Protein AF-C5K5I4-F1 (afdb_monomer)

Foldseek 3Di:
DDPALQVLLVVVLVVCVVVVCLVVLLDAAEDEAEAVVPDDPSNLSSQQVNQCVSNVLVSDDGSSPHHYHYYHDPPDD

Radius of gyration: 12.79 Å; Cα contacts (8 Å, |Δi|>4): 95; chains: 1; bounding box: 36×26×30 Å

Sequence (77 aa):
YFRCPTTLSQRMVEGLRRTARASSLRDKCVVVFDELTTVLDTVFHATDMAMRELRDDGGGRPFGGAGILIVGDGLQL

Organism: Perkinsus marinus (strain ATCC 50983 / TXsc) (NCBI:txid423536)

Mean predicted aligned error: 6.49 Å

InterPro domains:
  IPR01028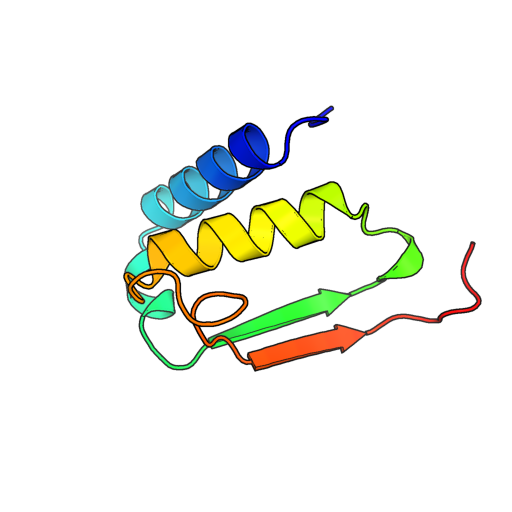5 DNA helicase Pif1-like, DEAD-box helicase domain [PF05970] (17-77)

Structure (mmCIF, N/CA/C/O backbone):
data_AF-C5K5I4-F1
#
_entry.id   AF-C5K5I4-F1
#
loop_
_atom_site.group_PDB
_atom_site.id
_atom_site.type_symbol
_atom_site.label_atom_id
_atom_site.label_alt_id
_atom_site.label_comp_id
_atom_site.label_asym_id
_atom_site.label_entity_id
_atom_site.label_seq_id
_atom_site.pdbx_PDB_ins_code
_atom_site.Cartn_x
_atom_site.Cartn_y
_atom_site.Cartn_z
_atom_site.occupancy
_atom_site.B_iso_or_equiv
_atom_site.auth_seq_id
_atom_site.auth_comp_id
_atom_site.auth_asym_id
_atom_site.auth_atom_id
_atom_site.pdbx_PDB_model_num
ATOM 1 N N . TYR A 1 1 ? 1.495 11.218 14.178 1.00 48.81 1 TYR A N 1
ATOM 2 C CA . TYR A 1 1 ? 0.941 12.342 13.397 1.00 48.81 1 TYR A CA 1
ATOM 3 C C . TYR A 1 1 ? 1.470 12.309 11.968 1.00 48.81 1 TYR A C 1
ATOM 5 O O . TYR A 1 1 ? 2.423 13.011 11.662 1.00 48.81 1 TYR A O 1
ATOM 13 N N . PHE A 1 2 ? 0.879 11.506 11.082 1.00 54.62 2 PHE A N 1
ATOM 14 C CA . PHE A 1 2 ? 1.073 11.696 9.641 1.00 54.62 2 PHE A CA 1
ATOM 15 C C . PHE A 1 2 ? -0.260 12.138 9.059 1.00 54.62 2 PHE A C 1
ATOM 17 O O . PHE A 1 2 ? -1.222 11.385 9.098 1.00 54.62 2 PHE A O 1
ATOM 24 N N . ARG A 1 3 ? -0.321 13.393 8.601 1.00 64.94 3 ARG A N 1
ATOM 25 C CA . ARG A 1 3 ? -1.491 13.961 7.909 1.00 64.94 3 ARG A CA 1
ATOM 26 C C . ARG A 1 3 ? -1.312 14.006 6.386 1.00 64.94 3 ARG A C 1
ATOM 28 O O . ARG A 1 3 ? -2.223 14.416 5.687 1.00 64.94 3 ARG A O 1
ATOM 35 N N . CYS A 1 4 ? -0.138 13.619 5.878 1.00 80.81 4 CYS A N 1
ATOM 36 C CA . CYS A 1 4 ? 0.203 13.663 4.458 1.00 80.81 4 CYS A CA 1
ATOM 37 C C . CYS A 1 4 ? 0.485 12.239 3.945 1.00 80.81 4 CYS A C 1
ATOM 39 O O . CYS A 1 4 ? 1.478 11.642 4.382 1.00 80.81 4 CYS A O 1
ATOM 41 N N . PRO A 1 5 ? -0.343 11.698 3.030 1.00 81.38 5 PRO A N 1
ATOM 42 C CA . PRO A 1 5 ? -0.155 10.363 2.464 1.00 81.38 5 PRO A CA 1
ATOM 43 C C . PRO A 1 5 ? 1.212 10.174 1.804 1.00 81.38 5 PRO A C 1
ATOM 45 O O . PRO A 1 5 ? 1.839 9.141 2.001 1.00 81.38 5 PRO A O 1
ATOM 48 N N . THR A 1 6 ? 1.722 11.193 1.108 1.00 86.38 6 THR A N 1
ATOM 49 C CA . THR A 1 6 ? 3.031 11.149 0.438 1.00 86.38 6 THR A CA 1
ATOM 50 C C . THR A 1 6 ? 4.187 10.980 1.422 1.00 86.38 6 THR A C 1
ATOM 52 O O . THR A 1 6 ? 5.113 10.212 1.187 1.00 86.38 6 THR A O 1
ATOM 55 N N . THR A 1 7 ? 4.153 11.681 2.557 1.00 88.62 7 THR A N 1
ATOM 56 C CA . THR A 1 7 ? 5.207 11.542 3.574 1.00 88.62 7 THR A CA 1
ATOM 57 C C . THR A 1 7 ? 5.139 10.176 4.255 1.00 88.62 7 THR A C 1
ATOM 59 O O . THR A 1 7 ? 6.172 9.591 4.580 1.00 88.62 7 THR A O 1
ATOM 62 N N . LEU A 1 8 ? 3.925 9.663 4.479 1.00 87.44 8 LEU A N 1
ATOM 63 C CA . LEU A 1 8 ? 3.726 8.332 5.042 1.00 87.44 8 LEU A CA 1
ATOM 64 C C . LEU A 1 8 ? 4.203 7.245 4.068 1.00 87.44 8 LEU A C 1
ATOM 66 O O . LEU A 1 8 ? 4.952 6.364 4.483 1.00 87.44 8 LEU A O 1
ATOM 70 N N . SER A 1 9 ? 3.853 7.343 2.783 1.00 87.94 9 SER A N 1
ATOM 71 C CA . SER A 1 9 ? 4.248 6.371 1.760 1.00 87.94 9 SER A CA 1
ATOM 72 C C . SER A 1 9 ? 5.766 6.292 1.618 1.00 87.94 9 SER A C 1
ATOM 74 O O . SER A 1 9 ? 6.325 5.201 1.686 1.00 87.94 9 SER A O 1
ATOM 76 N N . GLN A 1 10 ? 6.456 7.434 1.552 1.00 90.38 10 GLN A N 1
ATOM 77 C CA . GLN A 1 10 ? 7.921 7.490 1.502 1.00 90.38 10 GLN A CA 1
ATOM 78 C C . GLN A 1 10 ? 8.569 6.776 2.693 1.00 90.38 10 GLN A C 1
ATOM 80 O O . GLN A 1 10 ? 9.506 5.997 2.520 1.00 90.38 10 GLN A O 1
ATOM 85 N N . ARG A 1 11 ? 8.044 6.984 3.908 1.00 88.50 11 ARG A N 1
ATOM 86 C CA . ARG A 1 11 ? 8.541 6.298 5.111 1.00 88.50 11 ARG A CA 1
ATOM 87 C C . ARG A 1 11 ? 8.283 4.794 5.081 1.00 88.50 11 ARG A C 1
ATOM 89 O O . ARG A 1 11 ? 9.143 4.032 5.518 1.00 88.50 11 ARG A O 1
ATOM 96 N N . MET A 1 12 ? 7.130 4.359 4.569 1.00 87.69 12 MET A N 1
ATOM 97 C CA . MET A 1 12 ? 6.823 2.935 4.391 1.00 87.69 12 MET A CA 1
ATOM 98 C C . MET A 1 12 ? 7.800 2.284 3.408 1.00 87.69 12 MET A C 1
ATOM 100 O O . MET A 1 12 ? 8.390 1.250 3.723 1.00 87.69 12 MET A O 1
ATOM 104 N N . VAL A 1 13 ? 8.028 2.920 2.255 1.00 88.69 13 VAL A N 1
ATOM 105 C CA . VAL A 1 13 ? 8.997 2.472 1.245 1.00 88.69 13 VAL A CA 1
ATOM 106 C C . VAL A 1 13 ? 10.396 2.367 1.845 1.00 88.69 13 VAL A C 1
ATOM 108 O O . VAL A 1 13 ? 11.063 1.343 1.693 1.00 88.69 13 VAL A O 1
ATOM 111 N N . GLU A 1 14 ? 10.843 3.401 2.556 1.00 89.38 14 GLU A N 1
ATOM 112 C CA . GLU A 1 14 ? 12.164 3.421 3.177 1.00 89.38 14 GLU A CA 1
ATOM 113 C C . GLU A 1 14 ? 12.324 2.305 4.220 1.00 89.38 14 GLU A C 1
ATOM 115 O O . GLU A 1 14 ? 13.320 1.578 4.198 1.00 89.38 14 GLU A O 1
ATOM 120 N N . GLY A 1 15 ? 11.332 2.112 5.095 1.00 86.25 15 GLY A N 1
ATOM 121 C CA . GLY A 1 15 ? 11.337 1.030 6.082 1.00 86.25 15 GLY A CA 1
ATOM 122 C C . GLY A 1 15 ? 11.403 -0.361 5.439 1.00 86.25 15 GLY A C 1
ATOM 123 O O . GLY A 1 15 ? 12.171 -1.223 5.878 1.00 86.25 15 GLY A O 1
ATOM 124 N N . LEU A 1 16 ? 10.660 -0.576 4.353 1.00 84.00 16 LEU A N 1
ATOM 125 C CA . LEU A 1 16 ? 10.647 -1.846 3.618 1.00 84.00 16 LEU A CA 1
ATOM 126 C C . LEU A 1 16 ? 11.952 -2.106 2.850 1.00 84.00 16 LEU A C 1
ATOM 128 O O . LEU A 1 16 ? 12.419 -3.246 2.785 1.00 84.00 16 LEU A O 1
ATOM 132 N N . ARG A 1 17 ? 12.594 -1.062 2.312 1.00 84.69 17 ARG A N 1
ATOM 133 C CA . ARG A 1 17 ? 13.928 -1.175 1.699 1.00 84.69 17 ARG A CA 1
ATOM 134 C C . ARG A 1 17 ? 14.997 -1.509 2.742 1.00 84.69 17 ARG A C 1
ATOM 136 O O . ARG A 1 17 ? 15.800 -2.411 2.515 1.00 84.69 17 ARG A O 1
ATOM 143 N N . ARG A 1 18 ? 14.975 -0.846 3.906 1.00 84.56 18 ARG A N 1
ATOM 144 C CA . ARG A 1 18 ? 15.93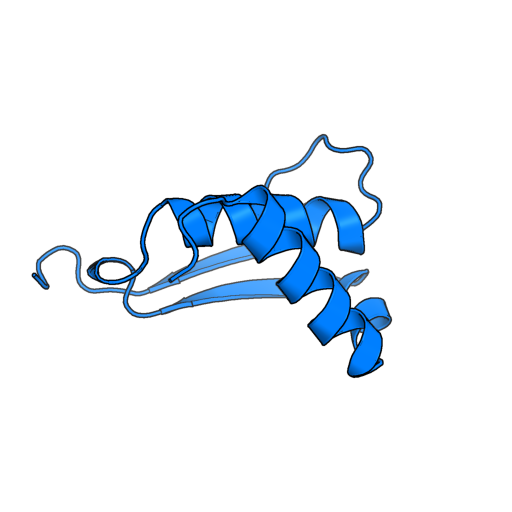2 -1.082 5.007 1.00 84.56 18 ARG A CA 1
ATOM 145 C C . ARG A 1 18 ? 15.846 -2.492 5.593 1.00 84.56 18 ARG A C 1
ATOM 147 O O . ARG A 1 18 ? 16.851 -3.020 6.050 1.00 84.56 18 ARG A O 1
ATOM 154 N N . THR A 1 19 ? 14.672 -3.117 5.557 1.00 78.81 19 THR A N 1
ATOM 155 C CA . THR A 1 19 ? 14.474 -4.494 6.041 1.00 78.81 19 THR A CA 1
ATOM 156 C C . THR A 1 19 ? 14.889 -5.571 5.028 1.00 78.81 19 THR A C 1
ATOM 158 O O . THR A 1 19 ? 14.683 -6.752 5.294 1.00 78.81 19 THR A O 1
ATOM 161 N N . ALA A 1 20 ? 15.468 -5.197 3.875 1.00 61.62 20 ALA A N 1
ATOM 162 C CA . ALA A 1 20 ? 15.896 -6.093 2.788 1.00 61.62 20 ALA A CA 1
ATOM 163 C C . ALA A 1 20 ? 14.789 -7.007 2.211 1.00 61.62 20 ALA A C 1
ATOM 165 O O . ALA A 1 20 ? 15.071 -7.903 1.419 1.00 61.62 20 ALA A O 1
ATOM 166 N N . ARG A 1 21 ? 13.515 -6.761 2.555 1.00 66.62 21 ARG A N 1
ATOM 167 C CA . ARG A 1 21 ? 12.346 -7.514 2.065 1.00 66.62 21 ARG A CA 1
ATOM 168 C C . ARG A 1 21 ? 11.673 -6.876 0.853 1.00 66.62 21 ARG A C 1
ATOM 170 O O . ARG A 1 21 ? 10.734 -7.451 0.314 1.00 66.62 21 ARG A O 1
ATOM 177 N N . ALA A 1 22 ? 12.150 -5.727 0.380 1.00 65.94 22 ALA A N 1
ATOM 178 C CA . ALA A 1 22 ? 11.575 -5.058 -0.787 1.00 65.94 22 ALA A CA 1
ATOM 179 C C . ALA A 1 22 ? 11.549 -5.946 -2.048 1.00 65.94 22 ALA A C 1
ATOM 181 O O . ALA A 1 22 ? 10.603 -5.870 -2.825 1.00 65.94 22 ALA A O 1
ATOM 182 N N . SER A 1 23 ? 12.532 -6.835 -2.228 1.00 66.62 23 SER A N 1
ATOM 183 C CA . SER A 1 23 ? 12.548 -7.798 -3.339 1.00 66.62 23 SER A CA 1
ATOM 184 C C . SER A 1 23 ? 11.386 -8.796 -3.280 1.00 66.62 23 SER A C 1
ATOM 186 O O . SER A 1 23 ? 10.817 -9.105 -4.320 1.00 66.62 23 SER A O 1
ATOM 188 N N . SER A 1 24 ? 10.965 -9.221 -2.082 1.00 70.44 24 SER A N 1
ATOM 189 C CA . SER A 1 24 ? 9.827 -10.142 -1.897 1.00 70.44 24 SER A CA 1
ATOM 190 C C . SER A 1 24 ? 8.472 -9.537 -2.277 1.00 70.44 24 SER A C 1
ATOM 192 O O . SER A 1 24 ? 7.506 -10.261 -2.494 1.00 70.44 24 SER A O 1
ATOM 194 N N . LEU A 1 25 ? 8.392 -8.208 -2.396 1.00 72.0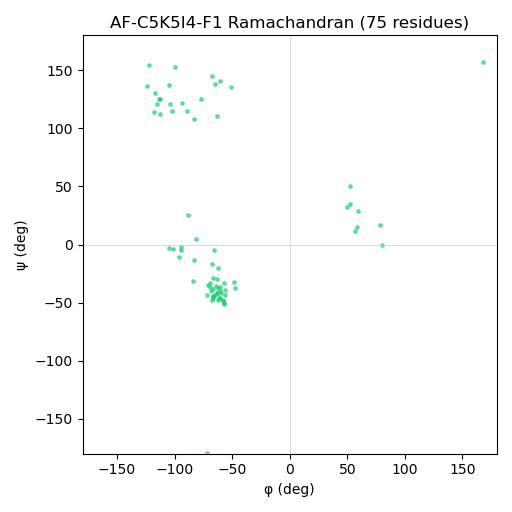6 25 LEU A N 1
ATOM 195 C CA . LEU A 1 25 ? 7.171 -7.515 -2.807 1.00 72.06 25 LEU A CA 1
ATOM 196 C C . LEU A 1 25 ? 6.989 -7.473 -4.329 1.00 72.06 25 LEU A C 1
ATOM 198 O O . LEU A 1 25 ? 5.895 -7.147 -4.785 1.00 72.06 25 LEU A O 1
ATOM 202 N N . ARG A 1 26 ? 8.029 -7.804 -5.111 1.00 71.69 26 ARG A N 1
ATOM 203 C CA . ARG A 1 26 ? 7.923 -7.927 -6.575 1.00 71.69 26 ARG A CA 1
ATOM 204 C C . ARG A 1 26 ? 7.089 -9.142 -6.981 1.00 71.69 26 ARG A C 1
ATOM 206 O O . ARG A 1 26 ? 6.354 -9.073 -7.965 1.00 71.69 26 ARG A O 1
ATOM 213 N N . ASP A 1 27 ? 7.156 -10.209 -6.190 1.00 75.94 27 ASP A N 1
ATOM 214 C CA . ASP A 1 27 ? 6.366 -11.421 -6.384 1.00 75.94 27 ASP A CA 1
ATOM 215 C C . ASP A 1 27 ? 4.879 -11.206 -6.041 1.00 75.94 27 ASP A C 1
ATOM 217 O O . ASP A 1 27 ? 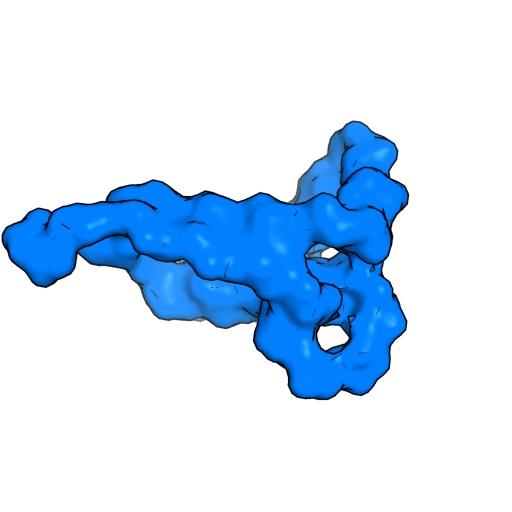4.418 -10.113 -5.691 1.00 75.94 27 ASP A O 1
ATOM 221 N N . LYS A 1 28 ? 4.069 -12.259 -6.176 1.00 78.88 28 LYS A N 1
ATOM 222 C CA . LYS A 1 28 ? 2.659 -12.214 -5.770 1.00 78.88 28 LYS A CA 1
ATOM 223 C C . LYS A 1 28 ? 2.570 -11.986 -4.260 1.00 78.88 28 LYS A C 1
ATOM 225 O O . LYS A 1 28 ? 2.881 -12.879 -3.480 1.00 78.88 28 LYS A O 1
ATOM 230 N N . CYS A 1 29 ? 2.102 -10.807 -3.865 1.00 83.62 29 CYS A N 1
ATOM 231 C CA . CYS A 1 29 ? 1.880 -10.442 -2.474 1.00 83.62 29 CYS A CA 1
ATOM 232 C C . CYS A 1 29 ? 0.419 -10.045 -2.238 1.00 83.62 29 CYS A C 1
ATOM 234 O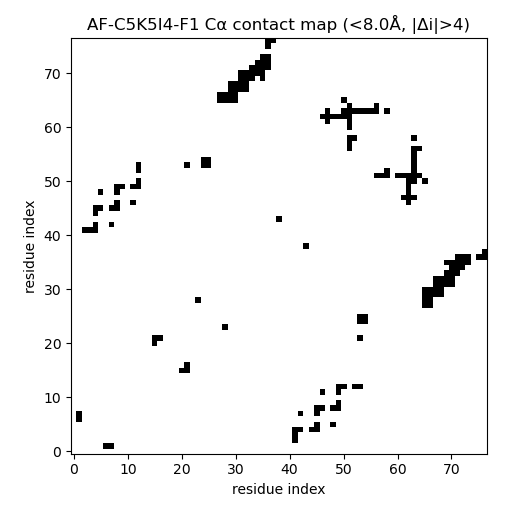 O . CYS A 1 29 ? -0.292 -9.616 -3.156 1.00 83.62 29 CYS A O 1
ATOM 236 N N . VAL A 1 30 ? -0.009 -10.217 -0.990 1.00 86.62 30 VAL A N 1
ATOM 237 C CA . VAL A 1 30 ? -1.317 -9.792 -0.499 1.00 86.62 30 VAL A CA 1
ATOM 238 C C . VAL A 1 30 ? -1.090 -8.752 0.590 1.00 86.62 30 VAL A C 1
ATOM 240 O O . VAL A 1 30 ? -0.290 -8.981 1.497 1.00 86.62 30 VAL A O 1
ATOM 243 N N . VAL A 1 31 ? -1.775 -7.616 0.495 1.00 87.94 31 VAL A N 1
ATOM 244 C CA . VAL A 1 31 ? -1.841 -6.619 1.565 1.00 87.94 31 VAL A CA 1
ATOM 245 C C . VAL A 1 31 ? -3.089 -6.913 2.382 1.00 87.94 31 VAL A C 1
ATOM 247 O O . VAL A 1 31 ? -4.193 -6.948 1.838 1.00 87.94 31 VAL A O 1
ATOM 250 N N . VAL A 1 32 ? -2.897 -7.145 3.678 1.00 88.25 32 VAL A N 1
ATOM 251 C CA . VAL A 1 32 ? -3.989 -7.380 4.622 1.00 88.25 32 VAL A CA 1
ATOM 252 C C . VAL A 1 32 ? -4.188 -6.117 5.450 1.00 88.25 32 VAL A C 1
ATOM 254 O O . VAL A 1 32 ? -3.257 -5.671 6.119 1.00 88.25 32 VAL A O 1
ATOM 257 N N . PHE A 1 33 ? -5.387 -5.551 5.387 1.00 87.75 33 PHE A N 1
ATOM 258 C CA . PHE A 1 33 ? -5.840 -4.499 6.289 1.00 87.75 33 PHE A CA 1
ATOM 259 C C . PHE A 1 33 ? -6.757 -5.140 7.320 1.00 87.75 33 PHE A C 1
ATOM 261 O O . PHE A 1 33 ? -7.809 -5.653 6.952 1.00 87.75 33 PHE A O 1
ATOM 268 N N . ASP A 1 34 ? -6.336 -5.134 8.576 1.00 84.38 34 ASP A N 1
ATOM 269 C CA . ASP A 1 34 ? -7.147 -5.570 9.709 1.00 84.38 34 ASP A CA 1
ATOM 270 C C . ASP A 1 34 ? -7.733 -4.342 10.417 1.00 84.38 34 ASP A C 1
ATOM 272 O O . ASP A 1 34 ? -7.136 -3.263 10.354 1.00 84.38 34 ASP A O 1
ATOM 276 N N . GLU A 1 35 ? -8.884 -4.500 11.068 1.00 79.38 35 GLU A N 1
ATOM 277 C CA . GLU A 1 35 ? -9.587 -3.431 11.796 1.00 79.38 35 GLU A CA 1
ATOM 278 C C . GLU A 1 35 ? -9.830 -2.163 10.950 1.00 79.38 35 GLU A C 1
ATOM 280 O O . GLU A 1 35 ? -9.508 -1.041 11.360 1.00 79.38 35 GLU A O 1
ATOM 285 N N . LEU A 1 36 ? -10.396 -2.337 9.743 1.00 72.12 36 LEU A N 1
ATOM 286 C CA . LEU A 1 36 ? -10.586 -1.264 8.749 1.00 72.12 36 LEU A CA 1
ATOM 287 C C . LEU A 1 36 ? -11.192 0.025 9.324 1.00 72.12 36 LEU A C 1
ATOM 289 O O . LEU A 1 36 ? -10.801 1.113 8.910 1.00 72.12 36 LEU A O 1
ATOM 293 N N . THR A 1 37 ? -12.123 -0.079 10.271 1.00 67.00 37 THR A N 1
ATOM 294 C CA . THR A 1 37 ? -12.826 1.071 10.865 1.00 67.00 37 THR A CA 1
ATOM 295 C C . THR A 1 37 ? -11.901 2.031 11.608 1.00 67.00 37 THR A C 1
ATOM 297 O O . THR A 1 37 ? -12.209 3.211 11.763 1.00 67.00 37 THR A O 1
ATOM 300 N N . THR A 1 38 ? -10.717 1.564 12.001 1.00 63.78 38 THR A N 1
ATOM 301 C CA . THR A 1 38 ? -9.676 2.383 12.633 1.00 63.78 38 THR A CA 1
ATOM 302 C C . THR A 1 38 ? -8.628 2.894 11.642 1.00 63.78 38 THR A C 1
ATOM 304 O O . THR A 1 38 ? -7.817 3.769 11.971 1.00 63.78 38 THR A O 1
ATOM 307 N N . VAL A 1 39 ? -8.633 2.377 10.410 1.00 67.25 39 VAL A N 1
ATOM 308 C CA . VAL A 1 39 ? -7.667 2.734 9.374 1.00 67.25 39 VAL A CA 1
ATOM 309 C C . VAL A 1 39 ? -8.114 4.017 8.683 1.00 67.25 39 VAL A C 1
ATOM 311 O O . VAL A 1 39 ? -9.037 4.038 7.878 1.00 67.25 39 VAL A O 1
ATOM 314 N N . LEU A 1 40 ? -7.403 5.109 8.962 1.00 75.69 40 LEU A N 1
ATOM 315 C CA . LEU A 1 40 ? -7.616 6.390 8.285 1.00 75.69 40 LEU A CA 1
ATOM 316 C C . LEU A 1 40 ? -7.368 6.262 6.771 1.00 75.69 40 LEU A C 1
ATOM 318 O O . LEU A 1 40 ? -6.352 5.693 6.366 1.00 75.69 40 LEU A O 1
ATOM 322 N N . ASP A 1 41 ? -8.186 6.922 5.944 1.00 80.81 41 ASP A N 1
ATOM 323 C CA . ASP A 1 41 ? -8.036 6.989 4.473 1.00 80.81 41 ASP A CA 1
ATOM 324 C C . ASP A 1 41 ? -6.609 7.338 4.016 1.00 80.81 41 ASP A C 1
ATOM 326 O O . ASP A 1 41 ? -6.112 6.871 2.990 1.00 80.81 41 ASP A O 1
ATOM 330 N N . THR A 1 42 ? -5.908 8.144 4.819 1.00 83.25 42 THR A N 1
ATOM 331 C CA . THR A 1 42 ? -4.511 8.537 4.585 1.00 83.25 42 THR A CA 1
ATOM 332 C C . THR A 1 42 ? -3.568 7.329 4.560 1.00 83.25 42 THR A C 1
ATOM 334 O O . THR A 1 42 ? -2.629 7.308 3.767 1.00 83.25 42 THR A O 1
ATOM 337 N N . VAL A 1 43 ? -3.809 6.321 5.402 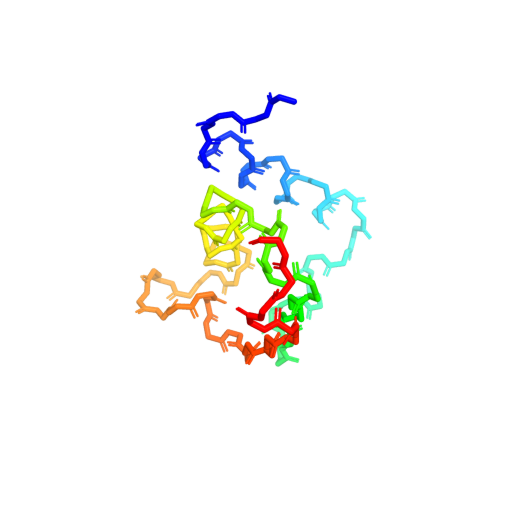1.00 85.81 43 VAL A N 1
ATOM 338 C CA . VAL A 1 43 ? -3.019 5.082 5.464 1.00 85.81 43 VAL A CA 1
ATOM 339 C C . VAL A 1 43 ? -3.301 4.219 4.241 1.00 85.81 43 VAL A C 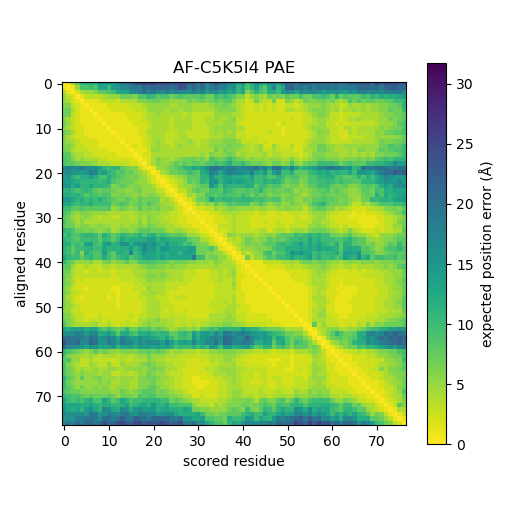1
ATOM 341 O O . VAL A 1 43 ? -2.358 3.730 3.620 1.00 85.81 43 VAL A O 1
ATOM 344 N N . PHE A 1 44 ? -4.569 4.096 3.845 1.00 87.94 44 PHE A N 1
ATOM 345 C CA . PHE A 1 44 ? -4.959 3.388 2.625 1.00 87.94 44 PHE A CA 1
ATOM 346 C C . PHE A 1 44 ? -4.265 3.980 1.394 1.00 87.94 44 PHE A C 1
ATOM 348 O O . PHE A 1 44 ? -3.582 3.271 0.651 1.00 87.94 44 PHE A O 1
ATOM 355 N N . HIS A 1 45 ? -4.357 5.301 1.237 1.00 88.94 45 HIS A N 1
ATOM 356 C CA . HIS A 1 45 ? -3.753 6.018 0.119 1.00 88.94 45 HIS A CA 1
ATOM 357 C C . HIS A 1 45 ? -2.220 5.934 0.131 1.00 88.94 45 HIS A C 1
ATOM 359 O O . HIS A 1 45 ? -1.596 5.666 -0.894 1.00 88.94 45 HIS A O 1
ATOM 365 N N . ALA A 1 46 ? -1.593 6.106 1.299 1.00 90.06 46 ALA A N 1
ATOM 366 C CA . ALA A 1 46 ? -0.145 5.978 1.432 1.00 90.06 46 ALA A CA 1
ATOM 367 C C . ALA A 1 46 ? 0.351 4.563 1.095 1.00 90.06 46 ALA A C 1
ATOM 369 O O . ALA A 1 46 ? 1.406 4.412 0.477 1.00 90.06 46 ALA A O 1
ATOM 370 N N . THR A 1 47 ? -0.416 3.535 1.469 1.00 89.94 47 THR A N 1
ATOM 371 C CA . THR A 1 47 ? -0.088 2.134 1.178 1.00 89.94 47 THR A CA 1
ATOM 372 C C . THR A 1 47 ? -0.157 1.856 -0.321 1.00 89.94 47 THR A C 1
ATOM 374 O O . THR A 1 47 ? 0.763 1.252 -0.866 1.00 89.94 47 THR A O 1
ATOM 377 N N . ASP A 1 48 ? -1.195 2.344 -1.006 1.00 90.88 48 ASP A N 1
ATOM 378 C CA . ASP A 1 48 ? -1.316 2.244 -2.466 1.00 90.88 48 ASP A CA 1
ATOM 379 C C . ASP A 1 48 ? -0.111 2.884 -3.173 1.00 90.88 48 ASP A C 1
ATOM 381 O O . ASP A 1 48 ? 0.563 2.230 -3.974 1.00 90.88 48 ASP A O 1
ATOM 385 N N . MET A 1 49 ? 0.227 4.125 -2.805 1.00 90.94 49 MET A N 1
ATOM 386 C CA . MET A 1 49 ? 1.390 4.832 -3.352 1.00 90.94 49 MET A CA 1
ATOM 387 C C . MET A 1 49 ? 2.698 4.061 -3.123 1.00 90.94 49 MET A C 1
ATOM 389 O O . MET A 1 49 ? 3.477 3.880 -4.059 1.00 90.94 49 MET A O 1
ATOM 393 N N . ALA A 1 50 ? 2.931 3.580 -1.898 1.00 89.8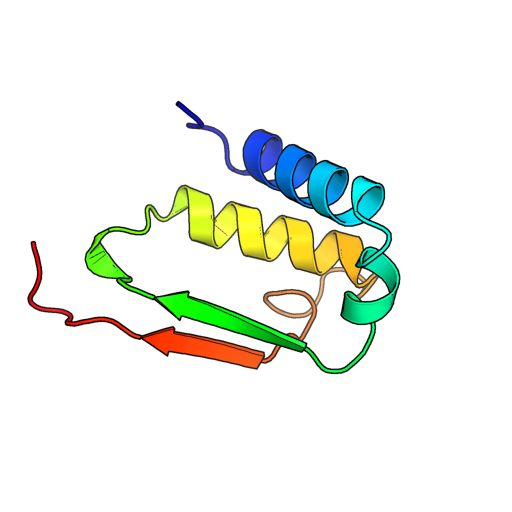8 50 ALA A N 1
ATOM 394 C CA . ALA A 1 50 ? 4.143 2.840 -1.551 1.00 89.88 50 ALA A CA 1
ATOM 395 C C . ALA A 1 50 ? 4.264 1.529 -2.341 1.00 89.88 50 ALA A C 1
ATOM 397 O O . ALA A 1 50 ? 5.341 1.193 -2.834 1.00 89.88 50 ALA A O 1
ATOM 398 N N . MET A 1 51 ? 3.160 0.795 -2.498 1.00 89.25 51 MET A N 1
ATOM 399 C CA . MET A 1 51 ? 3.144 -0.470 -3.230 1.00 89.25 51 MET A CA 1
ATOM 400 C C . MET A 1 51 ? 3.380 -0.277 -4.728 1.00 89.25 51 MET A C 1
ATOM 402 O O . MET A 1 51 ? 4.136 -1.044 -5.323 1.00 89.25 51 MET A O 1
ATOM 406 N N . ARG A 1 52 ? 2.795 0.761 -5.340 1.00 89.12 52 ARG A N 1
ATOM 407 C CA . ARG A 1 52 ? 3.062 1.097 -6.748 1.00 89.12 52 ARG A CA 1
ATOM 408 C C . ARG A 1 52 ? 4.536 1.425 -6.982 1.00 89.12 52 ARG A C 1
ATOM 410 O O . ARG A 1 52 ? 5.093 0.976 -7.979 1.00 89.12 52 ARG A O 1
ATOM 417 N N . GLU A 1 53 ? 5.168 2.151 -6.058 1.00 88.12 53 GLU A N 1
ATOM 418 C CA . GLU A 1 53 ? 6.600 2.466 -6.141 1.00 88.12 53 GLU A CA 1
ATOM 419 C C . GLU A 1 53 ? 7.473 1.213 -5.980 1.00 88.12 53 GLU A C 1
ATOM 421 O O . GLU A 1 53 ? 8.387 0.979 -6.767 1.00 88.12 53 GLU A O 1
ATOM 426 N N . LEU A 1 54 ? 7.204 0.382 -4.970 1.00 86.44 54 LEU A N 1
ATOM 427 C CA . LEU A 1 54 ? 8.029 -0.794 -4.670 1.00 86.44 54 LEU A CA 1
ATOM 428 C C . LEU A 1 54 ? 7.969 -1.868 -5.761 1.00 86.44 54 LEU A C 1
ATOM 430 O O . LEU A 1 54 ? 8.930 -2.622 -5.933 1.00 86.44 54 LEU A O 1
ATOM 434 N N . ARG A 1 55 ? 6.849 -1.944 -6.482 1.00 84.50 55 ARG A N 1
ATOM 435 C CA . ARG A 1 55 ? 6.599 -2.966 -7.503 1.00 84.50 55 ARG A CA 1
ATOM 436 C C . ARG A 1 55 ? 6.952 -2.535 -8.922 1.00 84.50 55 ARG A C 1
ATOM 438 O O . ARG A 1 55 ? 6.892 -3.381 -9.805 1.00 84.50 55 ARG A O 1
ATOM 445 N N . ASP A 1 56 ? 7.348 -1.276 -9.120 1.00 75.56 56 ASP A N 1
ATOM 446 C CA . ASP A 1 56 ? 7.755 -0.725 -10.423 1.00 75.56 56 ASP A CA 1
ATOM 447 C C . ASP A 1 56 ? 6.708 -0.963 -11.533 1.00 75.56 56 ASP A C 1
ATOM 449 O O . ASP A 1 56 ? 7.018 -1.216 -12.693 1.00 75.56 56 ASP A O 1
ATOM 453 N N . ASP A 1 57 ? 5.424 -0.929 -11.166 1.00 64.81 57 ASP A N 1
ATOM 454 C CA . ASP A 1 57 ? 4.334 -1.409 -12.026 1.00 64.81 57 ASP A CA 1
ATOM 455 C C . ASP A 1 57 ? 3.782 -0.322 -12.973 1.00 64.81 57 ASP A C 1
ATOM 457 O O . ASP A 1 57 ? 2.606 -0.321 -13.340 1.00 64.81 57 ASP A O 1
ATOM 461 N N . GLY A 1 58 ? 4.602 0.678 -13.314 1.00 57.03 58 GLY A N 1
ATOM 462 C CA . GLY A 1 58 ? 4.236 1.758 -14.243 1.00 57.03 58 GLY A CA 1
ATOM 463 C C . GLY A 1 58 ? 3.005 2.589 -13.840 1.00 57.03 58 GLY A C 1
ATOM 464 O O . GLY A 1 58 ? 2.444 3.298 -14.670 1.00 57.03 58 GLY A O 1
ATOM 465 N N . GLY A 1 59 ? 2.555 2.498 -12.582 1.00 60.31 59 GLY A N 1
ATOM 466 C CA . GLY A 1 59 ? 1.484 3.319 -12.005 1.00 60.31 59 GLY A CA 1
ATOM 467 C C . GLY A 1 59 ? 0.040 2.902 -12.323 1.00 60.31 59 GLY A C 1
ATOM 468 O O . GLY A 1 59 ? -0.879 3.553 -11.821 1.00 60.31 59 GLY A O 1
ATOM 469 N N . GLY A 1 60 ? -0.187 1.836 -13.098 1.00 75.12 60 GLY A N 1
ATOM 470 C CA . GLY A 1 60 ? -1.517 1.532 -13.645 1.00 75.12 60 GLY A CA 1
ATOM 471 C C . GLY A 1 60 ? -2.470 0.760 -12.724 1.00 75.12 60 GLY A C 1
ATOM 472 O O . GLY A 1 60 ? -3.683 0.947 -12.809 1.00 75.12 60 GLY A O 1
ATOM 473 N N . ARG A 1 61 ? -1.954 -0.107 -11.840 1.00 86.94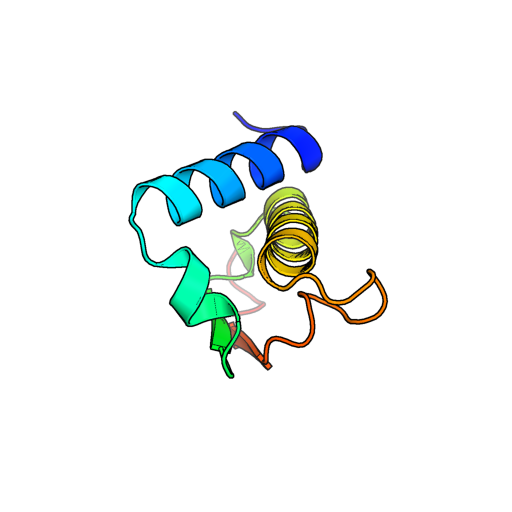 61 ARG A N 1
ATOM 474 C CA . ARG A 1 61 ? -2.786 -0.999 -11.013 1.00 86.94 61 ARG A CA 1
ATOM 475 C C . ARG A 1 61 ? -2.870 -0.527 -9.556 1.00 86.94 61 ARG A C 1
ATOM 477 O O . ARG A 1 61 ? -1.833 -0.176 -8.986 1.00 86.94 61 ARG A O 1
ATOM 484 N N . PRO A 1 62 ? -4.064 -0.566 -8.925 1.00 87.81 62 PRO A N 1
ATOM 485 C CA . PRO A 1 62 ? -4.191 -0.362 -7.485 1.00 87.81 62 PRO A CA 1
ATOM 486 C C . PRO A 1 62 ? -3.230 -1.276 -6.720 1.00 87.81 62 PRO A C 1
ATOM 488 O O . PRO A 1 62 ? -3.073 -2.451 -7.058 1.00 87.81 62 PRO A O 1
ATOM 491 N N . PHE A 1 63 ? -2.550 -0.713 -5.728 1.00 90.31 63 PHE A N 1
ATOM 492 C CA . PHE A 1 63 ? -1.537 -1.340 -4.884 1.00 90.31 63 PHE A CA 1
ATOM 493 C C . PHE A 1 63 ? -0.443 -2.084 -5.668 1.00 90.31 63 PHE A C 1
ATOM 495 O O . PHE A 1 63 ? 0.059 -3.122 -5.228 1.00 90.31 63 PHE A O 1
ATOM 502 N N . GLY A 1 64 ? -0.097 -1.600 -6.867 1.00 88.81 64 GLY A N 1
ATOM 503 C CA . GLY A 1 64 ? 0.878 -2.250 -7.749 1.00 88.81 64 GLY A CA 1
ATOM 504 C C . GLY A 1 64 ? 0.478 -3.677 -8.147 1.00 88.81 64 GLY A C 1
ATOM 505 O O . GLY A 1 64 ? 1.340 -4.534 -8.319 1.00 88.81 64 GLY A O 1
ATOM 506 N N . GLY A 1 65 ? -0.827 -3.971 -8.195 1.00 88.88 65 GLY A N 1
ATOM 507 C CA . GLY A 1 65 ? -1.349 -5.299 -8.521 1.00 88.88 65 GLY A CA 1
ATOM 508 C C . GLY A 1 65 ? -1.288 -6.310 -7.371 1.00 88.88 65 GLY A C 1
ATOM 509 O O . GLY A 1 65 ? -1.378 -7.514 -7.616 1.00 88.88 65 GLY A O 1
ATOM 510 N N . ALA A 1 66 ? -1.113 -5.861 -6.123 1.00 88.75 66 ALA A N 1
ATOM 511 C CA . ALA A 1 66 ? -1.239 -6.734 -4.957 1.00 88.75 66 ALA A CA 1
ATOM 512 C C . ALA A 1 66 ? -2.687 -7.195 -4.759 1.00 88.75 66 ALA A C 1
ATOM 514 O O . ALA A 1 66 ? -3.629 -6.438 -4.994 1.00 88.75 66 ALA A O 1
ATOM 515 N N . GLY A 1 67 ? -2.859 -8.434 -4.291 1.00 88.81 67 GLY A N 1
ATOM 516 C CA . GLY A 1 67 ? -4.149 -8.854 -3.753 1.00 88.81 67 GLY A CA 1
ATOM 517 C C . GLY A 1 67 ? -4.445 -8.045 -2.494 1.00 88.81 67 GLY A C 1
ATOM 518 O O . GLY A 1 67 ? -3.540 -7.821 -1.693 1.00 88.81 67 GLY A O 1
ATOM 519 N N . ILE A 1 68 ? -5.682 -7.598 -2.313 1.00 89.88 68 ILE A N 1
ATOM 520 C CA . ILE A 1 68 ? -6.086 -6.853 -1.118 1.00 89.88 68 ILE A CA 1
ATOM 521 C C . ILE A 1 68 ? -7.081 -7.700 -0.345 1.00 89.88 68 ILE A C 1
ATOM 523 O O . ILE A 1 68 ? -8.088 -8.134 -0.901 1.00 89.88 68 ILE A O 1
ATOM 527 N N . LEU A 1 69 ? -6.784 -7.934 0.928 1.00 88.88 69 LEU A N 1
ATOM 528 C CA . LEU A 1 69 ? -7.702 -8.541 1.876 1.00 88.88 69 LEU A CA 1
ATOM 529 C C . LEU A 1 69 ? -8.010 -7.502 2.946 1.00 88.88 69 LEU A C 1
ATOM 531 O O . LEU A 1 69 ? -7.105 -7.008 3.612 1.00 88.88 69 LEU A O 1
ATOM 535 N N . ILE A 1 70 ? -9.282 -7.164 3.086 1.00 86.94 70 ILE A N 1
ATOM 536 C CA . ILE A 1 70 ? -9.745 -6.226 4.101 1.00 86.94 70 ILE A CA 1
ATOM 537 C C . ILE A 1 70 ? -10.594 -7.013 5.085 1.00 86.94 70 ILE A C 1
ATOM 539 O O . ILE A 1 70 ? -11.530 -7.704 4.682 1.00 86.94 70 ILE A O 1
ATOM 543 N N . VAL A 1 71 ? -10.236 -6.919 6.356 1.00 86.75 71 VAL A N 1
ATOM 544 C CA . VAL A 1 71 ? -10.909 -7.558 7.477 1.00 86.75 71 VAL A CA 1
ATOM 545 C C . VAL A 1 71 ? -11.279 -6.462 8.469 1.00 86.75 71 VAL A C 1
ATOM 547 O O . VAL A 1 71 ? -10.514 -5.530 8.709 1.00 86.75 71 VAL A O 1
ATOM 550 N N . GLY A 1 72 ? -12.491 -6.534 8.998 1.00 80.00 72 GLY A N 1
ATOM 551 C CA . GLY A 1 72 ? -12.985 -5.593 9.992 1.00 80.00 72 GLY A CA 1
ATOM 552 C C . GLY A 1 72 ? -14.487 -5.740 10.178 1.00 80.00 72 GLY A C 1
ATOM 553 O O . GLY A 1 72 ? -15.185 -6.227 9.284 1.00 80.00 72 GLY A O 1
ATOM 554 N N . ASP A 1 73 ? -14.979 -5.320 11.336 1.00 79.38 73 ASP A N 1
ATOM 555 C CA . ASP A 1 73 ? -16.407 -5.179 11.589 1.00 79.38 73 ASP A CA 1
ATOM 556 C C . ASP A 1 73 ? -16.844 -3.768 11.184 1.00 79.38 73 ASP A C 1
ATOM 558 O O . ASP A 1 73 ? -16.431 -2.783 11.787 1.00 79.38 73 ASP A O 1
ATOM 562 N N . GLY A 1 74 ? -17.692 -3.657 10.159 1.00 67.06 74 GLY A N 1
ATOM 563 C CA . GLY A 1 74 ? -18.191 -2.368 9.668 1.00 67.06 74 GLY A CA 1
ATOM 564 C C . GLY A 1 74 ? -19.091 -1.609 10.653 1.00 67.06 74 GLY A C 1
ATOM 565 O O . GLY A 1 74 ? -19.509 -0.500 10.334 1.00 67.06 74 GLY A O 1
ATOM 566 N N . LEU A 1 75 ? -19.414 -2.201 11.808 1.00 71.06 75 LEU A N 1
ATOM 567 C CA . LEU A 1 75 ? -20.179 -1.582 12.893 1.00 71.06 75 LEU A CA 1
ATOM 568 C C . LEU A 1 75 ? -19.305 -1.178 14.094 1.00 71.06 75 LEU A C 1
ATOM 570 O O . LEU A 1 75 ? -19.828 -0.616 15.058 1.00 71.06 75 LEU A O 1
ATOM 574 N N . GLN A 1 76 ? -17.999 -1.467 14.068 1.00 64.25 76 GLN A N 1
ATOM 575 C CA . GLN A 1 76 ? -17.071 -0.997 15.096 1.00 64.25 76 GLN A CA 1
ATOM 576 C C . GLN A 1 76 ? -16.728 0.486 14.879 1.00 64.25 76 GLN A C 1
ATOM 578 O O . GLN A 1 76 ? -16.204 0.844 13.832 1.00 64.25 76 GLN A O 1
ATOM 583 N N . LEU A 1 77 ? -16.956 1.291 15.927 1.00 54.53 77 LEU A N 1
ATOM 584 C CA . LEU A 1 77 ? -16.783 2.755 16.049 1.00 54.53 77 LEU A CA 1
ATOM 585 C C . LEU A 1 77 ? -17.670 3.640 15.156 1.00 54.53 77 LEU A C 1
ATOM 587 O O . LEU A 1 77 ? -17.429 3.749 13.937 1.00 54.53 77 LEU A O 1
#

pLDDT: mean 79.94, std 10.7, range [48.81, 90.94]

Solvent-accessible surface area (backbone atoms only — not comparable to full-atom values): 4469 Å² total; per-residue (Å²): 140,78,92,46,33,68,64,48,12,54,51,52,44,50,54,37,51,75,68,70,50,43,70,65,54,61,50,97,42,69,50,74,43,70,53,47,71,76,57,52,70,52,57,57,51,11,48,30,55,26,32,21,62,64,39,68,46,85,76,76,43,72,40,35,67,42,47,78,45,81,40,59,57,95,82,51,131

Secondary structure (DSSP, 8-state):
----HHHHHHHHHHHHHHTT-GGGGTSS-EEEE-SGGGS-HHHHHHHHHHHHHHHT-TT-SGGGG-EEEE---TT--

Nearest PDB structures (foldseek):
  6xzt-assembly2_B  TM=8.784E-01  e=9.266E-03  Thermus oshimai JL-2
  6s3h-assembly1_A  TM=8.516E-01  e=1.688E-02  Thermus oshimai JL-2
  7ada-assembly2_B  TM=8.549E-01  e=2.355E-02  Thermus oshimai JL-2
  7bil-assembly1_A  TM=8.535E-01  e=4.012E-02  Thermus oshimai JL-2
  9fi9-assembly1_A  TM=8.387E-01  e=5.237E-02  Homo sapiens